Protein AF-T0YKA7-F1 (afdb_monomer)

Organism: NCBI:txid410659

Radius of gyration: 18.44 Å; Cα contacts (8 Å, |Δi|>4): 134; chains: 1; bounding box: 42×36×51 Å

Secondary structure (DSSP, 8-state):
-EEETTEEEEEEEEEESTTGGG---TT--EEEEEEEEEEETTT--EEEEEEEEEESS-TTTS-HHHHHHHHHHHHHHHHHHHHHHHHHS-GGG------------------------

InterPro domains:
  IPR002559 Transposase IS4-like domain [PF01609] (12-105)
  IPR047647 ISAs1 transposase [NF033564] (2-106)
  IPR051698 Transposase 11-like [PTHR30298] (2-106)

Mean predicted aligned error: 14.05 Å

pLDDT: mean 70.16, std 23.16, range [24.5, 95.12]

Sequence (117 aa):
MEKAHGRIETRVVQTSTALNDYLDFPYVRQVFRIERSTTLVRSGQQRHEVAYGVTSCPGERADPHRMGELARGHWGIENKLHWVRDVVYDEDRSQIRTGRGRRRWRACATSASAACA

Structure (mmCIF, N/CA/C/O backbone):
data_AF-T0YKA7-F1
#
_entry.id   AF-T0YKA7-F1
#
loop_
_atom_site.group_PDB
_atom_site.id
_atom_site.type_symbol
_atom_site.label_atom_id
_atom_site.label_alt_id
_atom_site.label_comp_id
_atom_site.label_asym_id
_atom_site.label_entity_id
_atom_site.label_seq_id
_atom_site.pdbx_PDB_ins_code
_atom_site.Cartn_x
_atom_site.Cartn_y
_atom_site.Cartn_z
_atom_site.occupancy
_atom_site.B_iso_or_equiv
_atom_site.auth_seq_id
_atom_site.auth_comp_id
_atom_site.auth_asym_id
_atom_site.auth_atom_id
_atom_site.pdbx_PDB_model_num
ATOM 1 N N . MET A 1 1 ? 0.686 3.262 15.216 1.00 57.00 1 MET A N 1
ATOM 2 C CA . MET A 1 1 ? -0.638 3.466 15.838 1.00 57.00 1 MET A CA 1
ATOM 3 C C . MET A 1 1 ? -0.832 4.959 15.996 1.00 57.00 1 MET A C 1
ATOM 5 O O . MET A 1 1 ? -0.062 5.577 16.718 1.00 57.00 1 MET A O 1
ATOM 9 N N . GLU A 1 2 ? -1.778 5.544 15.271 1.00 62.34 2 GLU A N 1
ATOM 10 C CA . GLU A 1 2 ? -2.043 6.986 15.315 1.00 62.34 2 GLU A CA 1
ATOM 11 C C . GLU A 1 2 ? -3.320 7.227 16.126 1.00 62.34 2 GLU A C 1
ATOM 13 O O . GLU A 1 2 ? -4.344 6.585 15.879 1.00 62.34 2 GLU A O 1
ATOM 18 N N . LYS A 1 3 ? -3.248 8.099 17.136 1.00 66.19 3 LYS A N 1
ATOM 19 C CA . LYS A 1 3 ? -4.390 8.484 17.974 1.00 66.19 3 LYS A CA 1
ATOM 20 C C . LYS A 1 3 ? -4.704 9.951 17.701 1.00 66.19 3 LYS A C 1
ATOM 22 O O . LYS A 1 3 ? -3.912 10.813 18.064 1.00 66.19 3 LYS A O 1
ATOM 27 N N . ALA A 1 4 ? -5.849 10.232 17.085 1.00 60.56 4 ALA A N 1
ATOM 28 C CA . ALA A 1 4 ? -6.296 11.599 16.824 1.00 60.56 4 ALA A CA 1
ATOM 29 C C . ALA A 1 4 ? -7.827 11.690 16.889 1.00 60.56 4 ALA A C 1
ATOM 31 O O . ALA A 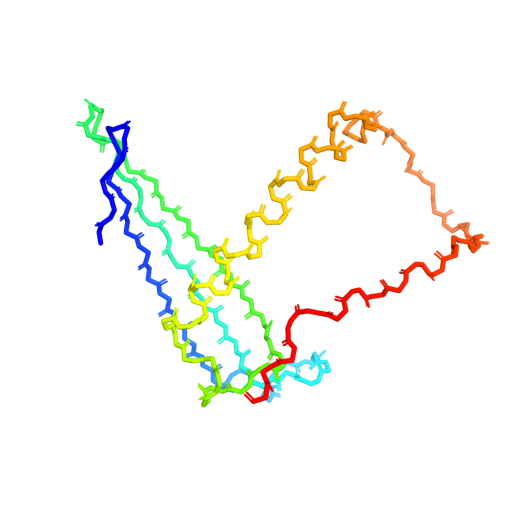1 4 ? -8.523 10.792 16.421 1.00 60.56 4 ALA A O 1
ATOM 32 N N . HIS A 1 5 ? -8.356 12.766 17.482 1.00 69.50 5 HIS A N 1
ATOM 33 C CA . HIS A 1 5 ? -9.790 13.114 17.491 1.00 69.50 5 HIS A CA 1
ATOM 34 C C . HIS A 1 5 ? -10.757 11.990 17.937 1.00 69.50 5 HIS A C 1
ATOM 36 O O . HIS A 1 5 ? -11.872 11.880 17.436 1.00 69.50 5 HIS A O 1
ATOM 42 N N . GLY A 1 6 ? -10.347 11.141 18.889 1.00 78.88 6 GLY A N 1
ATOM 43 C CA . GLY A 1 6 ? -11.181 10.032 19.384 1.00 78.88 6 GLY A CA 1
ATOM 44 C C . GLY A 1 6 ? -11.199 8.800 18.474 1.00 78.88 6 GLY A C 1
ATOM 45 O O . GLY A 1 6 ? -12.100 7.966 18.582 1.00 78.88 6 GLY A O 1
ATOM 46 N N . ARG A 1 7 ? -10.203 8.676 17.593 1.00 82.25 7 ARG A N 1
ATOM 47 C CA . ARG A 1 7 ? -10.043 7.585 16.636 1.00 82.25 7 ARG A CA 1
ATOM 48 C C . ARG A 1 7 ? -8.656 6.956 16.766 1.00 82.25 7 ARG A C 1
ATOM 50 O O . ARG A 1 7 ? -7.660 7.665 16.905 1.00 82.25 7 ARG A O 1
ATOM 57 N N . ILE A 1 8 ? -8.606 5.629 16.733 1.00 87.06 8 ILE A N 1
ATOM 58 C CA . ILE A 1 8 ? -7.376 4.835 16.680 1.00 87.06 8 ILE A CA 1
ATOM 59 C C . ILE A 1 8 ? -7.244 4.305 15.261 1.00 87.06 8 ILE A C 1
ATOM 61 O O . ILE A 1 8 ? -8.118 3.574 14.800 1.00 87.06 8 ILE A O 1
ATOM 65 N N . GLU A 1 9 ? -6.159 4.662 14.582 1.00 86.56 9 GLU A N 1
ATOM 66 C CA . GLU A 1 9 ? -5.873 4.166 13.240 1.00 86.56 9 GLU A CA 1
ATOM 67 C C . GLU A 1 9 ? -4.616 3.303 13.205 1.00 86.56 9 GLU A C 1
ATOM 69 O O . GLU A 1 9 ? -3.544 3.670 13.709 1.00 86.56 9 GLU A O 1
ATOM 74 N N . THR A 1 10 ? -4.755 2.170 12.528 1.00 89.94 10 THR A N 1
ATOM 75 C CA . THR A 1 10 ? -3.672 1.259 12.186 1.00 89.94 10 THR A CA 1
ATOM 76 C C . THR A 1 10 ? -3.637 1.110 10.675 1.00 89.94 10 THR A C 1
ATOM 78 O O . THR A 1 10 ? -4.668 0.909 10.034 1.00 89.94 10 THR A O 1
ATOM 81 N N . ARG A 1 11 ? -2.438 1.238 10.105 1.00 90.81 11 ARG A N 1
ATOM 82 C CA . ARG A 1 11 ? -2.187 1.042 8.680 1.00 90.81 11 ARG A CA 1
ATOM 83 C C . ARG A 1 11 ? -1.117 -0.020 8.515 1.00 90.81 11 ARG A C 1
ATOM 85 O O . ARG A 1 11 ? -0.078 0.072 9.165 1.00 90.81 11 ARG A O 1
ATOM 92 N N . VAL A 1 12 ? -1.377 -0.984 7.647 1.00 94.44 12 VAL A N 1
ATOM 93 C CA . VAL A 1 12 ? -0.418 -2.014 7.252 1.00 94.44 12 VAL A CA 1
ATOM 94 C C . VAL A 1 12 ? -0.180 -1.863 5.763 1.00 94.44 12 VAL A C 1
ATOM 96 O O . VAL A 1 12 ? -1.129 -1.788 4.986 1.00 94.44 12 VAL A O 1
ATOM 99 N N . VAL A 1 13 ? 1.089 -1.781 5.376 1.00 94.31 13 VAL A N 1
ATOM 100 C CA . VAL A 1 13 ? 1.493 -1.693 3.975 1.00 94.31 13 VAL A CA 1
ATOM 101 C C . VAL A 1 13 ? 2.303 -2.927 3.639 1.00 94.31 13 VAL A C 1
ATOM 103 O O . VAL A 1 13 ? 3.182 -3.325 4.400 1.00 94.31 13 VAL A O 1
ATOM 106 N N . GLN A 1 14 ? 1.985 -3.534 2.506 1.00 95.12 14 GLN A N 1
ATOM 107 C CA . GLN A 1 14 ? 2.695 -4.681 1.962 1.00 95.12 14 GLN A CA 1
ATOM 108 C C . GLN A 1 14 ? 3.054 -4.374 0.517 1.00 95.12 14 GLN A C 1
ATOM 110 O O . GLN A 1 14 ? 2.253 -3.771 -0.197 1.00 95.12 14 GLN A O 1
ATOM 115 N N . THR A 1 15 ? 4.230 -4.808 0.084 1.00 93.62 15 THR A N 1
ATOM 116 C CA . THR A 1 15 ? 4.653 -4.728 -1.313 1.00 93.62 15 THR A CA 1
ATOM 117 C C . THR A 1 15 ? 5.036 -6.112 -1.818 1.00 93.62 15 THR A C 1
ATOM 119 O O . THR A 1 15 ? 5.367 -7.001 -1.033 1.00 93.62 15 THR A O 1
ATOM 122 N N . SER A 1 16 ? 4.926 -6.327 -3.125 1.00 93.19 16 SER A N 1
ATOM 123 C CA . SER A 1 16 ? 5.300 -7.589 -3.759 1.00 93.19 16 SER A CA 1
ATOM 124 C C . SER A 1 16 ? 5.643 -7.379 -5.226 1.00 93.19 16 SER A C 1
ATOM 126 O O . SER A 1 16 ? 5.064 -6.527 -5.894 1.00 93.19 16 SER A O 1
ATOM 128 N N . THR A 1 17 ? 6.560 -8.186 -5.744 1.00 94.12 17 THR A N 1
ATOM 129 C CA . THR A 1 17 ? 6.885 -8.265 -7.174 1.00 94.12 17 THR A CA 1
ATOM 130 C C . THR A 1 17 ? 6.273 -9.495 -7.844 1.00 94.12 17 THR A C 1
ATOM 132 O O . THR A 1 17 ? 6.310 -9.607 -9.064 1.00 94.12 17 THR A O 1
ATOM 135 N N . ALA A 1 18 ? 5.659 -10.401 -7.072 1.00 93.19 18 ALA A N 1
ATOM 136 C CA . ALA A 1 18 ? 5.178 -11.698 -7.556 1.00 93.19 18 ALA A CA 1
ATOM 137 C C . ALA A 1 18 ? 4.074 -11.602 -8.623 1.00 93.19 18 ALA A C 1
ATOM 139 O O . ALA A 1 18 ? 3.836 -12.561 -9.349 1.00 93.19 18 ALA A O 1
ATOM 140 N N . LEU A 1 19 ? 3.387 -10.458 -8.707 1.00 88.81 19 LEU A N 1
ATOM 141 C CA . LEU A 1 19 ? 2.332 -10.218 -9.692 1.00 88.81 19 LEU A CA 1
ATOM 142 C C . LEU A 1 19 ? 2.820 -9.489 -10.947 1.00 88.81 19 LEU A C 1
ATOM 144 O O . LEU A 1 19 ? 2.027 -9.314 -11.864 1.00 88.81 19 LEU A O 1
ATOM 148 N N . ASN A 1 20 ? 4.087 -9.071 -11.019 1.00 88.38 20 ASN A N 1
ATOM 149 C CA . ASN A 1 20 ? 4.576 -8.263 -12.139 1.00 88.38 20 ASN A CA 1
ATOM 150 C C . ASN A 1 20 ? 4.400 -8.981 -13.485 1.00 88.38 20 ASN A C 1
ATOM 152 O O . ASN A 1 20 ? 3.899 -8.375 -14.425 1.00 88.38 20 ASN A O 1
ATOM 156 N N . ASP A 1 21 ? 4.721 -10.275 -13.546 1.00 90.12 21 ASP A N 1
ATOM 157 C CA . ASP A 1 21 ? 4.635 -11.074 -14.779 1.00 90.12 21 ASP A CA 1
ATOM 158 C C . ASP A 1 21 ? 3.187 -11.367 -15.214 1.00 90.12 21 ASP A C 1
ATOM 160 O O . ASP A 1 21 ? 2.940 -11.765 -16.350 1.00 90.12 21 ASP A O 1
ATOM 164 N N . TYR A 1 22 ? 2.220 -11.162 -14.316 1.00 89.56 22 TYR A N 1
ATOM 165 C CA . TYR A 1 22 ? 0.793 -11.372 -14.572 1.00 89.56 22 TYR A CA 1
ATOM 166 C C . TYR A 1 22 ? 0.061 -10.082 -14.956 1.00 89.56 22 TYR A C 1
ATOM 168 O O . TYR A 1 22 ? -1.113 -10.127 -15.324 1.00 89.56 22 TYR A O 1
ATOM 176 N N . LEU A 1 23 ? 0.716 -8.926 -14.832 1.00 85.50 23 LEU A N 1
ATOM 177 C CA . LEU A 1 23 ? 0.107 -7.621 -15.053 1.00 85.50 23 LEU A CA 1
ATOM 178 C C . LEU A 1 23 ? 0.523 -7.059 -16.409 1.00 85.50 23 LEU A C 1
ATOM 180 O O . LEU A 1 23 ? 1.677 -6.696 -16.614 1.00 85.50 23 LEU A O 1
ATOM 184 N N . ASP A 1 24 ? -0.451 -6.868 -17.298 1.00 86.94 24 ASP A N 1
ATOM 185 C CA . ASP A 1 24 ? -0.269 -6.120 -18.548 1.00 86.94 24 ASP A CA 1
ATOM 186 C C . ASP A 1 24 ? -0.331 -4.602 -18.287 1.00 86.94 24 ASP A C 1
ATOM 188 O O . ASP A 1 24 ? -1.177 -3.871 -18.806 1.00 86.94 24 ASP A O 1
ATOM 192 N N . PHE A 1 25 ? 0.517 -4.129 -17.368 1.00 76.12 25 PHE A N 1
ATOM 193 C CA . PHE A 1 25 ? 0.647 -2.716 -17.027 1.00 76.12 25 PHE A CA 1
ATOM 194 C C . PHE A 1 25 ? 2.074 -2.248 -17.328 1.00 76.12 25 PHE A C 1
ATOM 196 O O . PHE A 1 25 ? 3.034 -2.787 -16.765 1.00 76.12 25 PHE A O 1
ATOM 203 N N . PRO A 1 26 ? 2.254 -1.235 -18.195 1.00 83.94 26 PRO A N 1
ATOM 204 C CA . PRO A 1 26 ? 3.579 -0.845 -18.644 1.00 83.94 26 PRO A CA 1
ATOM 205 C C . PRO A 1 26 ? 4.437 -0.368 -17.470 1.00 83.94 26 PRO A C 1
ATOM 207 O O . PRO A 1 26 ? 4.005 0.427 -16.634 1.00 83.94 26 PRO A O 1
ATOM 210 N N . TYR A 1 27 ? 5.685 -0.837 -17.446 1.00 85.31 27 TYR A N 1
ATOM 211 C CA . TYR A 1 27 ? 6.699 -0.478 -16.450 1.00 85.31 27 TYR A CA 1
ATOM 212 C C . TYR A 1 27 ? 6.379 -0.884 -15.006 1.00 85.31 27 TYR A C 1
ATOM 214 O O . TYR A 1 27 ? 6.982 -0.323 -14.089 1.00 85.31 27 TYR A O 1
ATOM 222 N N . VAL A 1 28 ? 5.469 -1.838 -14.775 1.00 88.88 28 VAL A N 1
ATOM 223 C CA . VAL A 1 28 ? 5.219 -2.348 -13.422 1.00 88.88 28 VAL A CA 1
ATOM 224 C C . VAL A 1 28 ? 6.508 -2.910 -12.818 1.00 88.88 28 VAL A C 1
ATOM 226 O O . VAL A 1 28 ? 7.221 -3.701 -13.434 1.00 88.88 28 VAL A O 1
ATOM 229 N N . ARG A 1 29 ? 6.841 -2.452 -11.609 1.00 89.38 29 ARG A N 1
ATOM 230 C CA . ARG A 1 29 ? 8.005 -2.931 -10.854 1.00 89.38 29 ARG A CA 1
ATOM 231 C C . ARG A 1 29 ? 7.641 -3.534 -9.511 1.00 89.38 29 ARG A C 1
ATOM 233 O O . ARG A 1 29 ? 8.373 -4.399 -9.043 1.00 89.38 29 ARG A O 1
ATOM 240 N N . GLN A 1 30 ? 6.535 -3.120 -8.906 1.00 90.50 30 GLN A N 1
ATOM 241 C CA . GLN A 1 30 ? 5.941 -3.808 -7.763 1.00 90.50 30 GLN A CA 1
ATOM 242 C C . GLN A 1 30 ? 4.463 -3.434 -7.633 1.00 90.50 30 GLN A C 1
ATOM 244 O O . GLN A 1 30 ? 4.015 -2.371 -8.078 1.00 90.50 30 GLN A O 1
ATOM 249 N N . VAL A 1 31 ? 3.724 -4.302 -6.960 1.00 91.38 31 VAL A N 1
ATOM 250 C CA . VAL A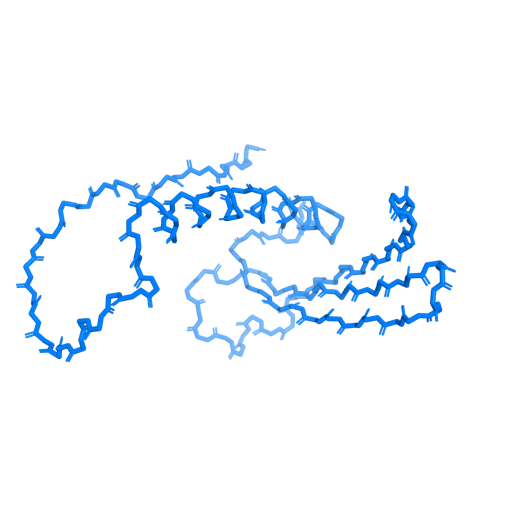 1 31 ? 2.378 -4.046 -6.459 1.00 91.38 31 VAL A CA 1
ATOM 251 C C . VAL A 1 31 ? 2.432 -3.754 -4.970 1.00 91.38 31 VAL A C 1
ATOM 253 O O . VAL A 1 31 ? 3.362 -4.169 -4.273 1.00 91.38 31 VAL A O 1
ATOM 256 N N . PHE A 1 32 ? 1.416 -3.074 -4.458 1.00 91.44 32 PHE A N 1
ATOM 257 C CA . PHE A 1 32 ? 1.285 -2.836 -3.032 1.00 91.44 32 PHE A CA 1
ATOM 258 C C . PHE A 1 32 ? -0.163 -2.929 -2.559 1.00 91.44 32 PHE A C 1
ATOM 260 O O . PHE A 1 32 ? -1.112 -2.709 -3.310 1.00 91.44 32 PHE A O 1
ATOM 267 N N . ARG A 1 33 ? -0.315 -3.258 -1.279 1.00 93.06 33 ARG A N 1
ATOM 268 C CA . ARG A 1 33 ? -1.581 -3.323 -0.553 1.00 93.06 33 ARG A CA 1
ATOM 269 C C . ARG A 1 33 ? -1.477 -2.431 0.673 1.00 93.06 33 ARG A C 1
ATOM 271 O O . ARG A 1 33 ? -0.509 -2.531 1.423 1.00 93.06 33 ARG A O 1
ATOM 278 N N . ILE A 1 34 ? -2.480 -1.588 0.883 1.00 92.44 34 ILE A N 1
ATOM 279 C CA . ILE A 1 34 ? -2.626 -0.760 2.077 1.00 92.44 34 ILE A CA 1
ATOM 280 C C . ILE A 1 34 ? -3.916 -1.163 2.763 1.00 92.44 34 ILE A C 1
ATOM 282 O O . ILE A 1 34 ? -5.005 -0.969 2.233 1.00 92.44 34 ILE A O 1
ATOM 286 N N . GLU A 1 35 ? -3.785 -1.699 3.960 1.00 93.12 35 GLU A N 1
ATOM 287 C CA . GLU A 1 35 ? -4.900 -2.014 4.831 1.00 93.12 35 GLU A CA 1
ATOM 288 C C . GLU A 1 35 ? -5.012 -0.935 5.906 1.00 93.12 35 GLU A C 1
ATOM 290 O O . GLU A 1 35 ? -4.022 -0.581 6.552 1.00 93.12 35 GLU A O 1
ATOM 295 N N . ARG A 1 36 ? -6.214 -0.392 6.092 1.00 92.75 36 ARG A N 1
ATOM 296 C CA . ARG A 1 36 ? -6.535 0.607 7.107 1.00 92.75 36 ARG A CA 1
ATOM 297 C C . ARG A 1 36 ? -7.621 0.063 8.020 1.00 92.75 36 ARG A C 1
ATOM 299 O O . ARG A 1 36 ? -8.740 -0.181 7.581 1.00 92.75 36 ARG A O 1
ATOM 306 N N . SER A 1 37 ? -7.291 -0.027 9.300 1.00 91.94 37 SER A N 1
ATOM 307 C CA . SER A 1 37 ? -8.224 -0.369 10.367 1.00 91.94 37 SER A CA 1
ATOM 308 C C . SER A 1 37 ? -8.372 0.825 11.300 1.00 91.94 37 SER A C 1
ATOM 310 O O . SER A 1 37 ? -7.394 1.338 11.848 1.00 91.94 37 SER A O 1
ATOM 312 N N . THR A 1 38 ? -9.606 1.278 11.466 1.00 91.31 38 THR A N 1
ATOM 313 C CA . THR A 1 38 ? -9.959 2.501 12.177 1.00 91.31 38 THR A CA 1
ATOM 314 C C . THR A 1 38 ? -10.988 2.169 13.250 1.00 91.31 38 THR A C 1
ATOM 316 O O . THR A 1 38 ? -12.071 1.693 12.935 1.00 91.31 38 THR A O 1
ATOM 319 N N . THR A 1 39 ? -10.675 2.433 14.517 1.00 90.06 39 THR A N 1
ATOM 320 C CA . THR A 1 39 ? -11.587 2.223 15.653 1.00 90.06 39 THR A CA 1
ATOM 321 C C . THR A 1 39 ? -11.989 3.563 16.259 1.00 90.06 39 THR A C 1
ATOM 323 O O . THR A 1 39 ? -11.124 4.353 16.642 1.00 90.06 39 THR A O 1
ATOM 326 N N . LEU A 1 40 ? -13.290 3.834 16.371 1.00 86.50 40 LEU A N 1
ATOM 327 C CA . LEU A 1 40 ? -13.802 4.973 17.133 1.00 86.50 40 LEU A CA 1
ATOM 328 C C . LEU A 1 40 ? -13.808 4.635 18.625 1.00 86.50 40 LEU A C 1
ATOM 330 O O . LEU A 1 40 ? -14.485 3.708 19.055 1.00 86.50 40 LEU A O 1
ATOM 334 N N . VAL A 1 41 ? -13.097 5.422 19.431 1.00 84.38 41 VAL A N 1
ATOM 335 C CA . VAL A 1 41 ? -12.931 5.167 20.874 1.00 84.38 41 VAL A CA 1
ATOM 336 C C . VAL A 1 41 ? -14.252 5.319 21.633 1.00 84.38 41 VAL A C 1
ATOM 338 O O . VAL A 1 41 ? -14.481 4.615 22.607 1.00 84.38 41 VAL A O 1
ATOM 341 N N . ARG A 1 42 ? -15.139 6.218 21.182 1.00 81.88 42 ARG A N 1
ATOM 342 C CA . ARG A 1 42 ? -16.417 6.495 21.862 1.00 81.88 42 ARG A CA 1
ATOM 343 C C . ARG A 1 42 ? -17.490 5.437 21.618 1.00 81.88 42 ARG A C 1
ATOM 345 O O . ARG A 1 42 ? -18.250 5.141 22.527 1.00 81.88 42 ARG A O 1
ATOM 352 N N . SER A 1 43 ? -17.585 4.917 20.397 1.00 85.38 43 SER A N 1
ATOM 353 C CA . SER A 1 43 ? -18.635 3.967 20.005 1.00 85.38 43 SER A CA 1
ATOM 354 C C . SER A 1 43 ? -18.136 2.529 19.887 1.00 85.38 43 SER A C 1
ATOM 356 O O . SER A 1 43 ? -18.942 1.627 19.688 1.00 85.38 43 SER A O 1
ATOM 358 N N . GLY A 1 44 ? -16.819 2.306 19.933 1.00 84.88 44 GLY A N 1
ATOM 359 C CA . GLY A 1 44 ? -16.199 1.010 19.653 1.00 84.88 44 GLY A CA 1
ATOM 360 C C . GLY A 1 44 ? -16.305 0.573 18.189 1.00 84.88 44 GLY A C 1
ATOM 361 O O . GLY A 1 44 ? -15.813 -0.497 17.842 1.00 84.88 44 GLY A O 1
ATOM 362 N N . GLN A 1 45 ? -16.923 1.378 17.317 1.00 88.69 45 GLN A N 1
ATOM 363 C CA . GLN A 1 45 ? -17.123 1.018 15.917 1.00 88.69 45 GLN A CA 1
ATOM 364 C C . GLN A 1 45 ? -15.784 0.868 15.202 1.00 88.69 45 GLN A C 1
ATOM 366 O O . GLN A 1 45 ? -14.927 1.756 15.266 1.00 88.69 45 GLN A O 1
ATOM 371 N N . GLN A 1 46 ? -15.638 -0.247 14.493 1.00 89.69 46 GLN A N 1
ATOM 372 C CA . GLN A 1 46 ? -14.478 -0.544 13.670 1.00 89.69 46 GLN A CA 1
ATOM 373 C C . GLN A 1 46 ? -14.833 -0.393 12.196 1.00 89.69 46 GLN A C 1
ATOM 375 O O . GLN A 1 46 ? -15.879 -0.846 11.738 1.00 89.69 46 GLN A O 1
ATOM 380 N N . ARG A 1 47 ? -13.935 0.238 11.450 1.00 90.00 47 ARG A N 1
ATOM 381 C CA . ARG A 1 47 ? -13.976 0.326 9.997 1.00 90.00 47 ARG A CA 1
ATOM 382 C C . ARG A 1 47 ? -12.697 -0.275 9.446 1.00 90.00 47 ARG A C 1
ATOM 384 O O . ARG A 1 47 ? -11.613 0.022 9.946 1.00 90.00 47 ARG A O 1
ATOM 391 N N . HIS A 1 48 ? -12.842 -1.092 8.417 1.00 91.62 48 HIS A N 1
ATOM 392 C CA . HIS A 1 48 ? -11.740 -1.745 7.736 1.00 91.62 48 HIS A CA 1
ATOM 393 C C . HIS A 1 48 ? -11.813 -1.441 6.245 1.00 91.62 48 HIS A C 1
ATOM 395 O O . HIS A 1 48 ? -12.881 -1.531 5.640 1.00 91.62 48 HIS A O 1
ATOM 401 N N . GLU A 1 49 ? -10.686 -1.052 5.664 1.00 90.12 49 GLU A N 1
ATOM 402 C CA . GLU A 1 49 ? -10.571 -0.694 4.256 1.00 90.12 49 GLU A CA 1
ATOM 403 C C . GLU A 1 49 ? -9.267 -1.240 3.686 1.00 90.12 49 GLU A C 1
ATOM 405 O O . GLU A 1 49 ? -8.221 -1.171 4.333 1.00 90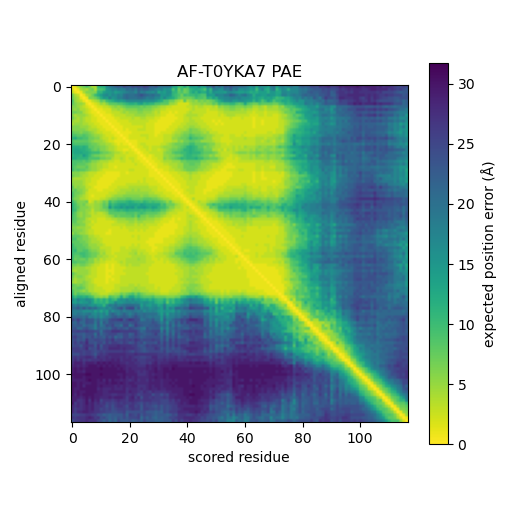.12 49 GLU A O 1
ATOM 410 N N . VAL A 1 50 ? -9.319 -1.742 2.455 1.00 89.12 50 VAL A N 1
ATOM 411 C CA . VAL A 1 50 ? -8.147 -2.241 1.735 1.00 89.12 50 VAL A CA 1
ATOM 412 C C . VAL A 1 50 ? -8.055 -1.519 0.401 1.00 89.12 50 VAL A C 1
ATOM 414 O O . VAL A 1 50 ? -9.021 -1.478 -0.355 1.00 89.12 50 VAL A O 1
ATOM 417 N N . ALA A 1 51 ? -6.883 -0.966 0.115 1.00 87.75 51 ALA A N 1
ATOM 418 C CA . ALA A 1 51 ? -6.536 -0.391 -1.173 1.00 87.75 51 ALA A CA 1
ATOM 419 C C . ALA A 1 51 ? -5.384 -1.183 -1.797 1.00 87.75 51 ALA A C 1
ATOM 421 O O . ALA A 1 51 ? -4.470 -1.623 -1.096 1.00 87.75 51 ALA A O 1
ATOM 422 N N . TYR A 1 52 ? -5.416 -1.328 -3.116 1.00 86.88 52 TYR A N 1
ATOM 423 C CA . TYR A 1 52 ? -4.35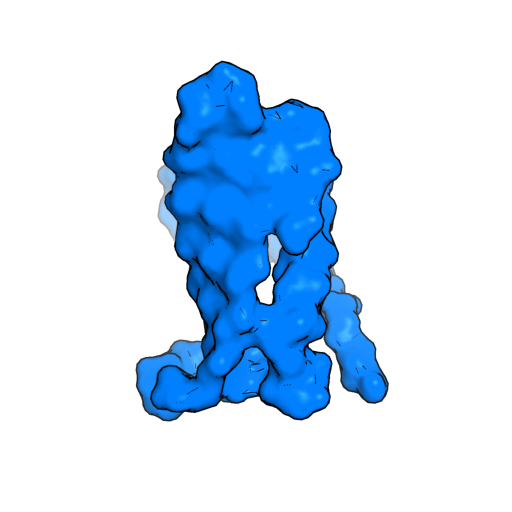7 -1.949 -3.903 1.00 86.88 52 TYR A CA 1
ATOM 424 C C . TYR A 1 52 ? -3.801 -0.934 -4.892 1.00 86.88 52 TYR A C 1
ATOM 426 O O . TYR A 1 52 ? -4.525 -0.050 -5.349 1.00 86.88 52 TYR A O 1
ATOM 434 N N . GLY A 1 53 ? -2.529 -1.071 -5.238 1.00 88.06 53 GLY A N 1
ATOM 435 C CA . GLY A 1 53 ? -1.903 -0.229 -6.241 1.00 88.06 53 GLY A CA 1
ATOM 436 C C . GLY A 1 53 ? -0.753 -0.920 -6.951 1.00 88.06 53 GLY A C 1
ATOM 437 O O . GLY A 1 53 ? -0.215 -1.929 -6.495 1.00 88.06 53 GLY A O 1
ATOM 438 N N . VAL A 1 54 ? -0.387 -0.341 -8.087 1.00 86.50 54 VAL A N 1
ATOM 439 C CA . VAL A 1 54 ? 0.764 -0.726 -8.902 1.00 86.50 54 VAL A CA 1
ATOM 440 C C . VAL A 1 54 ? 1.709 0.462 -8.988 1.00 86.50 54 VAL A C 1
ATOM 442 O O . VAL A 1 54 ? 1.277 1.615 -8.964 1.00 86.50 54 VAL A O 1
ATOM 445 N N . THR A 1 55 ? 3.007 0.202 -9.070 1.00 85.25 55 THR A N 1
ATOM 446 C CA . THR A 1 55 ? 4.003 1.261 -9.227 1.00 85.25 55 THR A CA 1
ATOM 447 C C . THR A 1 55 ? 5.149 0.812 -10.119 1.00 85.25 55 THR A C 1
ATOM 449 O O . THR A 1 55 ? 5.504 -0.367 -10.180 1.00 85.25 55 THR A O 1
ATOM 452 N N . SER A 1 56 ? 5.750 1.783 -10.797 1.00 87.56 56 SER A N 1
ATOM 453 C CA . SER A 1 56 ? 7.001 1.628 -11.535 1.00 87.56 56 SER A CA 1
ATOM 454 C C . SER A 1 56 ? 8.240 1.856 -10.665 1.00 87.56 56 SER A C 1
ATOM 456 O O . SER A 1 56 ? 9.365 1.684 -11.134 1.00 87.56 56 SER A O 1
ATOM 458 N N . CYS A 1 57 ? 8.065 2.221 -9.391 1.00 86.19 57 CYS A N 1
ATOM 459 C CA . CYS A 1 57 ? 9.165 2.337 -8.442 1.00 86.19 57 CYS A CA 1
ATOM 460 C C . CYS A 1 57 ? 9.593 0.939 -7.972 1.00 86.19 57 CYS A C 1
ATOM 462 O O . CYS A 1 57 ? 8.733 0.180 -7.529 1.00 86.19 57 CYS A O 1
ATOM 464 N N . PRO A 1 58 ? 10.879 0.568 -8.039 1.00 86.50 58 PRO A N 1
ATOM 465 C CA . PRO A 1 58 ? 11.329 -0.738 -7.577 1.00 86.50 58 PRO A CA 1
ATOM 466 C C . PRO A 1 58 ? 11.402 -0.807 -6.040 1.00 86.50 58 PRO A C 1
ATOM 468 O O . PRO A 1 58 ? 11.446 0.226 -5.364 1.00 86.50 58 PRO A O 1
ATOM 471 N N . GLY A 1 59 ? 11.400 -2.024 -5.490 1.00 84.75 59 GLY A N 1
ATOM 472 C CA . GLY A 1 59 ? 11.324 -2.269 -4.043 1.00 84.75 59 GLY A CA 1
ATOM 473 C C . GLY A 1 59 ? 12.477 -1.65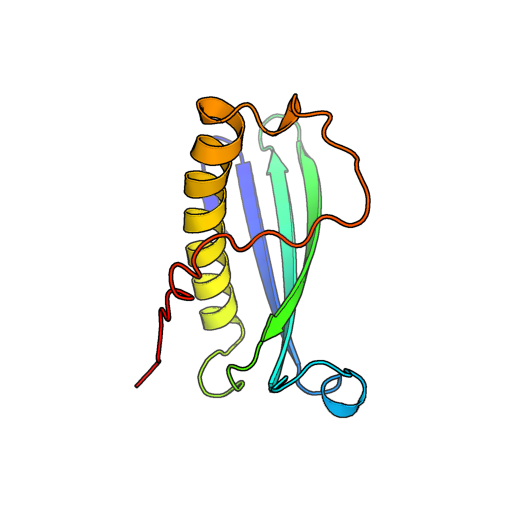4 -3.248 1.00 84.75 59 GLY A C 1
ATOM 474 O O . GLY A 1 59 ? 12.265 -1.190 -2.134 1.00 84.75 59 GLY A O 1
ATOM 475 N N . GLU A 1 60 ? 13.668 -1.546 -3.840 1.00 89.62 60 GLU A N 1
ATOM 476 C CA . GLU A 1 60 ? 14.850 -0.949 -3.202 1.00 89.62 60 GLU A CA 1
ATOM 477 C C . GLU A 1 60 ? 14.688 0.559 -2.964 1.00 89.62 60 GLU A C 1
ATOM 479 O O . GLU A 1 60 ? 15.315 1.125 -2.074 1.00 89.62 60 GLU A O 1
ATOM 484 N N . ARG A 1 61 ? 13.847 1.226 -3.766 1.00 84.12 61 ARG A N 1
ATOM 485 C CA . ARG A 1 61 ? 13.576 2.671 -3.674 1.00 84.12 61 ARG A CA 1
ATOM 486 C C . ARG A 1 61 ? 12.275 2.994 -2.950 1.00 84.12 61 ARG A C 1
ATOM 488 O O . ARG A 1 61 ? 12.075 4.132 -2.524 1.00 84.12 61 ARG A O 1
ATOM 495 N N . ALA A 1 62 ? 11.369 2.028 -2.873 1.00 87.06 62 ALA A N 1
ATOM 496 C CA . ALA A 1 62 ? 10.092 2.165 -2.200 1.00 87.06 62 ALA A CA 1
ATOM 497 C C . ALA A 1 62 ? 9.722 0.848 -1.520 1.00 87.06 62 ALA A C 1
ATOM 499 O O . ALA A 1 62 ? 8.896 0.085 -2.022 1.00 87.06 62 ALA A O 1
ATOM 500 N N . ASP A 1 63 ? 10.345 0.615 -0.368 1.00 91.81 63 ASP A N 1
ATOM 501 C CA . ASP A 1 63 ? 9.946 -0.426 0.573 1.00 91.81 63 ASP A CA 1
ATOM 502 C C . ASP A 1 63 ? 8.521 -0.158 1.124 1.00 91.81 63 ASP A C 1
ATOM 504 O O . ASP A 1 63 ? 7.950 0.917 0.890 1.00 91.81 63 ASP A O 1
ATOM 508 N N . PRO A 1 64 ? 7.901 -1.094 1.866 1.00 91.81 64 PRO A N 1
ATOM 509 C CA . PRO A 1 64 ? 6.548 -0.900 2.388 1.00 91.81 64 PRO A CA 1
ATOM 510 C C . PRO A 1 64 ? 6.363 0.354 3.252 1.00 91.81 64 PRO A C 1
ATOM 512 O O . PRO A 1 64 ? 5.305 0.987 3.200 1.00 91.81 64 PRO A O 1
ATOM 515 N N . HIS A 1 65 ? 7.371 0.743 4.035 1.00 91.38 65 HIS A N 1
ATOM 516 C CA . HIS A 1 65 ? 7.291 1.939 4.866 1.00 91.38 65 HIS A CA 1
ATOM 517 C C . HIS A 1 65 ? 7.255 3.190 3.986 1.00 91.38 65 HIS A C 1
ATOM 519 O O . HIS A 1 65 ? 6.329 4.003 4.088 1.00 91.38 65 HIS A O 1
ATOM 525 N N . ARG A 1 66 ? 8.209 3.296 3.055 1.00 90.06 66 ARG A N 1
ATOM 526 C CA . ARG A 1 66 ? 8.294 4.395 2.095 1.00 90.06 66 ARG A CA 1
ATOM 527 C C . ARG A 1 66 ? 7.063 4.460 1.197 1.00 90.06 66 ARG A C 1
ATOM 529 O O . ARG A 1 66 ? 6.560 5.549 0.926 1.00 90.06 66 ARG A O 1
ATOM 536 N N . MET A 1 67 ? 6.520 3.315 0.790 1.00 91.06 67 MET A N 1
ATOM 537 C CA . MET A 1 67 ? 5.269 3.238 0.037 1.00 91.06 67 MET A CA 1
ATOM 538 C C . MET A 1 67 ? 4.097 3.823 0.831 1.00 91.06 67 MET A C 1
ATOM 540 O O . MET A 1 67 ? 3.292 4.578 0.290 1.00 91.06 67 MET A O 1
ATOM 544 N N . GLY A 1 68 ? 4.024 3.548 2.136 1.00 90.00 68 GLY A N 1
ATOM 545 C CA . GLY A 1 68 ? 3.021 4.138 3.022 1.00 90.00 68 GLY A CA 1
ATOM 546 C C . GLY A 1 68 ? 3.146 5.656 3.182 1.00 90.00 68 GLY A C 1
ATOM 547 O O . GLY A 1 68 ? 2.136 6.347 3.335 1.00 90.00 68 GLY A O 1
ATOM 548 N N . GLU A 1 69 ? 4.362 6.201 3.156 1.00 89.62 69 GLU A N 1
ATOM 549 C CA . GLU A 1 69 ? 4.597 7.652 3.142 1.00 89.62 69 GLU A CA 1
ATOM 550 C C . GLU A 1 69 ? 4.178 8.283 1.814 1.00 89.62 69 GLU A C 1
ATOM 552 O O . GLU A 1 69 ? 3.434 9.264 1.812 1.00 89.62 69 GLU A O 1
ATOM 557 N N . LEU A 1 70 ? 4.613 7.697 0.694 1.00 86.62 70 LEU A N 1
ATOM 558 C CA . LEU A 1 70 ? 4.277 8.157 -0.654 1.00 86.62 70 LEU A CA 1
ATOM 559 C C . LEU A 1 70 ? 2.768 8.138 -0.879 1.00 86.62 70 LEU A C 1
ATOM 561 O O . LEU A 1 70 ? 2.206 9.131 -1.337 1.00 86.62 70 LEU A O 1
ATOM 565 N N . ALA A 1 71 ? 2.102 7.052 -0.482 1.00 85.25 71 ALA A N 1
ATOM 566 C CA . ALA A 1 71 ? 0.655 6.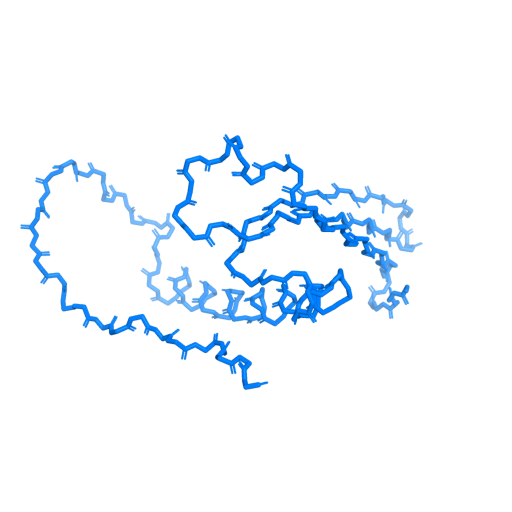951 -0.544 1.00 85.25 71 ALA A CA 1
ATOM 567 C C . ALA A 1 71 ? 0.000 8.064 0.279 1.00 85.25 71 ALA A C 1
ATOM 569 O O . ALA A 1 71 ? -0.851 8.779 -0.237 1.00 85.25 71 ALA A O 1
ATOM 570 N N . ARG A 1 72 ? 0.418 8.283 1.534 1.00 83.38 72 ARG A N 1
ATOM 571 C CA . ARG A 1 72 ? -0.129 9.369 2.369 1.00 83.38 72 ARG A CA 1
ATOM 572 C C . ARG A 1 72 ? 0.072 10.753 1.751 1.00 83.38 72 ARG A C 1
ATOM 574 O O . ARG A 1 72 ? -0.857 11.558 1.780 1.00 83.38 72 ARG A O 1
ATOM 581 N N . GLY A 1 73 ? 1.246 11.014 1.179 1.00 80.06 73 GLY A N 1
ATOM 582 C CA . GLY A 1 73 ? 1.526 12.252 0.453 1.00 80.06 73 GLY A CA 1
ATOM 583 C C . GLY A 1 73 ? 0.609 12.429 -0.758 1.00 80.06 73 GLY A C 1
ATOM 584 O O . GLY A 1 73 ? 0.025 13.497 -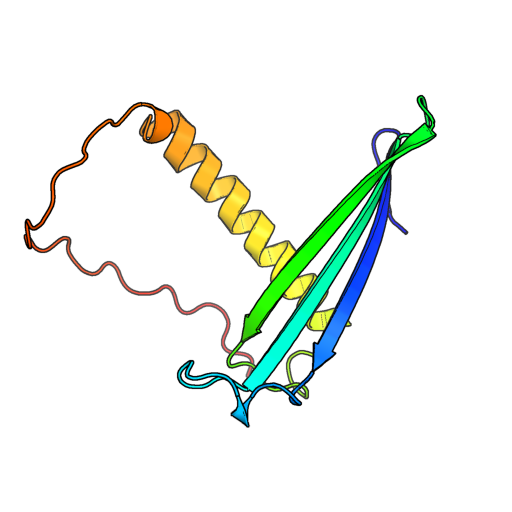0.930 1.00 80.06 73 GLY A O 1
ATOM 585 N N . HIS A 1 74 ? 0.416 11.368 -1.544 1.00 71.81 74 HIS A N 1
ATOM 586 C CA . HIS A 1 74 ? -0.464 11.369 -2.710 1.00 71.81 74 HIS A CA 1
ATOM 587 C C . HIS A 1 74 ? -1.932 11.602 -2.332 1.00 71.81 74 HIS A C 1
ATOM 589 O O . HIS A 1 74 ? -2.555 12.511 -2.871 1.00 71.81 74 HIS A O 1
ATOM 595 N N . TRP A 1 75 ? -2.454 10.891 -1.326 1.00 64.12 75 TRP A N 1
ATOM 596 C CA . TRP A 1 75 ? -3.804 11.120 -0.792 1.00 64.12 75 TRP A CA 1
ATOM 597 C C . TRP A 1 75 ? -3.989 12.549 -0.268 1.00 64.12 75 TRP A C 1
ATOM 599 O O . TRP A 1 75 ? -5.092 13.089 -0.308 1.00 64.12 75 TRP A O 1
ATOM 609 N N . GLY A 1 76 ? -2.929 13.183 0.239 1.00 55.34 76 GLY A N 1
ATOM 610 C CA . GLY A 1 76 ? -2.957 14.589 0.637 1.00 55.34 76 GLY A CA 1
ATOM 611 C C . GLY A 1 76 ? -3.099 15.554 -0.545 1.00 55.34 76 GLY A C 1
ATOM 612 O O . GLY A 1 76 ? -3.701 16.613 -0.384 1.00 55.34 76 GLY A O 1
ATOM 613 N N . ILE A 1 77 ? -2.571 15.197 -1.718 1.00 55.06 77 ILE A N 1
ATOM 614 C CA . ILE A 1 77 ? -2.724 15.960 -2.965 1.00 55.06 77 ILE A CA 1
ATOM 615 C C . ILE A 1 77 ? -4.112 15.707 -3.552 1.00 55.06 77 ILE A C 1
ATOM 617 O O . ILE A 1 77 ? -4.810 16.666 -3.861 1.00 55.06 77 ILE A O 1
ATOM 621 N N . GLU A 1 78 ? -4.538 14.446 -3.630 1.00 50.41 78 GLU A N 1
ATOM 622 C CA . GLU A 1 78 ? -5.843 14.056 -4.167 1.00 50.41 78 GLU A CA 1
ATOM 623 C C . GLU A 1 78 ? -6.988 14.648 -3.343 1.00 50.41 78 GLU A C 1
ATOM 625 O O . GLU A 1 78 ? -7.836 15.319 -3.907 1.00 50.41 78 GLU A O 1
ATOM 630 N N . ASN A 1 79 ? -6.968 14.559 -2.007 1.00 50.44 79 ASN A N 1
ATOM 631 C CA . ASN A 1 79 ? -8.011 15.177 -1.175 1.00 50.44 79 ASN A CA 1
ATOM 632 C C . ASN A 1 79 ? -8.088 16.705 -1.337 1.00 50.44 79 ASN A C 1
ATOM 634 O O . ASN A 1 79 ? -9.174 17.272 -1.275 1.00 50.44 79 ASN A O 1
ATOM 638 N N . LYS A 1 80 ? -6.953 17.390 -1.528 1.00 45.22 80 LYS A N 1
ATOM 639 C CA . LYS A 1 80 ? -6.933 18.851 -1.712 1.00 45.22 80 LYS A CA 1
ATOM 640 C C . LYS A 1 80 ? -7.383 19.251 -3.114 1.00 45.22 80 LYS A C 1
ATOM 642 O O . LYS A 1 80 ? -8.123 20.218 -3.261 1.00 45.22 80 LYS A O 1
ATOM 647 N N . LEU A 1 81 ? -6.932 18.520 -4.131 1.00 47.12 81 LEU A N 1
ATOM 648 C CA . LEU A 1 81 ? -7.252 18.796 -5.526 1.00 47.12 81 LEU A CA 1
ATOM 649 C C . LEU A 1 81 ? -8.693 18.386 -5.855 1.00 47.12 81 LEU A C 1
ATOM 651 O O . LEU A 1 81 ? -9.389 19.147 -6.515 1.00 47.12 81 LEU A O 1
ATOM 655 N N . HIS A 1 82 ? -9.156 17.237 -5.357 1.00 42.41 82 HIS A N 1
ATOM 656 C CA . HIS A 1 82 ? -10.526 16.756 -5.539 1.00 42.41 82 HIS A CA 1
ATOM 657 C C . HIS A 1 82 ? -11.516 17.632 -4.785 1.00 42.41 82 HIS A C 1
ATOM 659 O O . HIS A 1 82 ? -12.515 18.003 -5.369 1.00 42.41 82 HIS A O 1
ATOM 665 N N . TRP A 1 83 ? -11.212 18.109 -3.571 1.00 47.62 83 TRP A N 1
ATOM 666 C CA . TRP A 1 83 ? -12.107 19.067 -2.912 1.00 47.62 83 TRP A CA 1
ATOM 667 C C . TRP A 1 83 ? -12.317 20.340 -3.748 1.00 47.62 83 TRP A C 1
ATOM 669 O O . TRP A 1 83 ? -13.444 20.797 -3.905 1.00 47.62 83 TRP A O 1
ATOM 679 N N . VAL A 1 84 ? -11.255 20.893 -4.345 1.00 49.56 84 VAL A N 1
ATOM 680 C CA . VAL A 1 84 ? -11.390 22.045 -5.253 1.00 49.56 84 VAL A CA 1
ATOM 681 C C . VAL A 1 84 ? -12.142 21.653 -6.527 1.00 49.56 84 VAL A C 1
ATOM 683 O O . VAL A 1 84 ? -12.995 22.407 -6.984 1.00 49.56 84 VAL A O 1
ATOM 686 N N . ARG A 1 85 ? -11.864 20.479 -7.098 1.00 42.00 85 ARG A N 1
ATOM 687 C CA . ARG A 1 85 ? -12.514 20.012 -8.326 1.00 42.00 85 ARG A CA 1
ATOM 688 C C . ARG A 1 85 ? -14.012 19.753 -8.137 1.00 42.00 85 ARG A C 1
ATOM 690 O O . ARG A 1 85 ? -14.816 20.233 -8.925 1.00 42.00 85 ARG A O 1
ATOM 697 N N . ASP A 1 86 ? -14.386 19.111 -7.045 1.00 43.00 86 ASP A N 1
ATOM 698 C CA . ASP A 1 86 ? -15.757 18.698 -6.762 1.00 43.00 86 ASP A CA 1
ATOM 699 C C . ASP A 1 86 ? -16.600 19.881 -6.252 1.00 43.00 86 ASP A C 1
ATOM 701 O O . ASP A 1 86 ? -17.765 20.011 -6.617 1.00 43.00 86 ASP A O 1
ATOM 705 N N . VAL A 1 87 ? -16.016 20.800 -5.467 1.00 45.25 87 VAL A N 1
ATOM 706 C CA . VAL A 1 87 ? -16.756 21.919 -4.848 1.00 45.25 87 VAL A CA 1
ATOM 707 C C . VAL A 1 87 ? -16.719 23.202 -5.682 1.00 45.25 87 VAL A C 1
ATOM 709 O O . VAL A 1 87 ? -17.713 23.923 -5.724 1.00 45.25 87 VAL A O 1
ATOM 712 N N . VAL A 1 88 ? -15.601 23.518 -6.348 1.00 47.09 88 VAL A N 1
ATOM 713 C CA . VAL A 1 88 ? -15.479 24.757 -7.145 1.00 47.09 88 VAL A CA 1
ATOM 714 C C . VAL A 1 88 ? -15.969 24.558 -8.578 1.00 47.09 88 VAL A C 1
ATOM 716 O O . VAL A 1 88 ? -16.532 25.491 -9.148 1.00 47.09 88 VAL A O 1
ATOM 719 N N . TYR A 1 89 ? -15.801 23.363 -9.158 1.00 49.81 89 TYR A N 1
ATOM 720 C CA . TYR A 1 89 ? -16.285 23.067 -10.513 1.00 49.81 89 TYR A CA 1
ATOM 721 C C . TYR A 1 89 ? -17.618 22.299 -10.554 1.00 49.81 89 TYR A C 1
ATOM 723 O O . TYR A 1 89 ? -18.114 22.063 -11.654 1.00 49.81 89 TYR A O 1
ATOM 731 N N . ASP A 1 90 ? -18.214 21.957 -9.398 1.00 42.84 90 ASP A N 1
ATOM 732 C CA . ASP A 1 90 ? -19.513 21.253 -9.267 1.00 42.84 90 ASP A CA 1
ATOM 733 C C . ASP A 1 90 ? -19.606 20.016 -10.189 1.00 42.84 90 ASP A C 1
ATOM 735 O O . ASP A 1 90 ? -20.651 19.717 -10.772 1.00 42.84 90 ASP A O 1
ATOM 739 N N . GLU A 1 91 ? -18.477 19.314 -10.376 1.00 48.72 91 GLU A N 1
ATOM 740 C CA . GLU A 1 91 ? -18.342 18.209 -11.338 1.00 48.72 91 GLU A CA 1
ATOM 741 C C . GLU A 1 91 ? -19.300 17.053 -10.998 1.00 48.72 91 GLU A C 1
ATOM 743 O O . GLU A 1 91 ? -19.846 16.431 -11.910 1.00 48.72 91 GLU A O 1
ATOM 748 N N . ASP A 1 92 ? -19.615 16.858 -9.711 1.00 53.44 92 ASP A N 1
ATOM 749 C CA . ASP A 1 92 ? -20.597 15.876 -9.223 1.00 53.44 92 ASP A CA 1
ATOM 750 C C . ASP A 1 92 ? -22.021 16.111 -9.761 1.00 53.44 92 ASP A C 1
ATOM 752 O O . ASP A 1 92 ? -22.813 15.169 -9.860 1.00 53.44 92 ASP A O 1
ATOM 756 N N . ARG A 1 93 ? -22.370 17.346 -10.152 1.00 46.50 93 ARG A N 1
ATOM 757 C CA . ARG A 1 93 ? -23.659 17.654 -10.800 1.00 46.50 93 ARG A CA 1
ATOM 758 C C . ARG A 1 93 ? -23.587 17.664 -12.323 1.00 46.50 93 ARG A C 1
ATOM 760 O O . ARG A 1 93 ? -24.619 17.804 -12.985 1.00 46.50 93 ARG A O 1
ATOM 767 N N . SER A 1 94 ? -22.402 17.501 -12.903 1.00 49.91 94 SER A N 1
ATOM 768 C CA . SER A 1 94 ? -22.224 17.530 -14.349 1.00 49.91 94 SER A CA 1
ATOM 769 C C . SER A 1 94 ? -22.677 16.206 -14.976 1.00 49.91 94 SER A C 1
ATOM 771 O O . SER A 1 94 ? -21.960 15.210 -15.002 1.00 49.91 94 SER A O 1
ATOM 773 N N . GLN A 1 95 ? -23.895 16.183 -15.528 1.00 54.47 95 GLN A N 1
ATOM 774 C CA . GLN A 1 95 ? -24.474 15.016 -16.215 1.00 54.47 95 GLN A CA 1
ATOM 775 C C . GLN A 1 95 ? -24.007 14.854 -17.676 1.00 54.47 95 GLN A C 1
ATOM 777 O O . GLN A 1 95 ? -24.728 14.288 -18.504 1.00 54.47 95 GLN A O 1
ATOM 782 N N . ILE A 1 96 ? -22.818 15.347 -18.044 1.00 52.91 96 ILE A N 1
ATOM 783 C CA . ILE A 1 96 ? -22.322 15.221 -19.422 1.00 52.91 96 ILE A CA 1
ATOM 784 C C . ILE A 1 96 ? -21.923 13.765 -19.684 1.00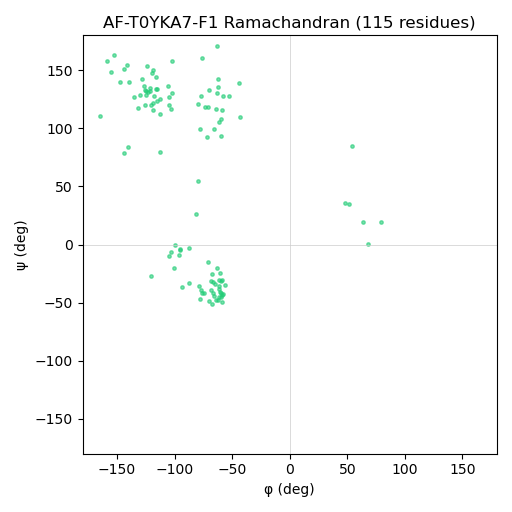 52.91 96 ILE A C 1
ATOM 786 O O . ILE A 1 96 ? -20.800 13.329 -19.450 1.00 52.91 96 ILE A O 1
ATOM 790 N N . ARG A 1 97 ? -22.879 12.998 -20.204 1.00 53.84 97 ARG A N 1
ATOM 791 C CA . ARG A 1 97 ? -22.718 11.607 -20.620 1.00 53.84 97 ARG A CA 1
ATOM 792 C C . ARG A 1 97 ? -22.851 11.543 -22.135 1.00 53.84 97 ARG A C 1
ATOM 794 O O . ARG A 1 97 ? -23.906 11.212 -22.661 1.00 53.84 97 ARG A O 1
ATOM 801 N N . THR A 1 98 ? -21.792 11.901 -22.859 1.00 43.00 98 THR A N 1
ATOM 802 C CA . THR A 1 98 ? -21.787 11.807 -24.327 1.00 43.00 98 THR A CA 1
ATOM 803 C C . THR A 1 98 ? -20.525 11.133 -24.839 1.00 43.00 98 THR A C 1
ATOM 805 O O . THR A 1 98 ? -19.400 11.593 -24.650 1.00 43.00 98 THR A O 1
ATOM 808 N N . GLY A 1 99 ? -20.743 9.989 -25.489 1.00 45.94 99 GLY A N 1
ATOM 809 C CA . GLY A 1 99 ? -19.722 9.238 -26.192 1.00 45.94 99 GLY A CA 1
ATOM 810 C C . GLY A 1 99 ? -19.120 10.031 -27.352 1.00 45.94 99 GLY A C 1
ATOM 811 O O . GLY A 1 99 ? -19.812 10.731 -28.081 1.00 45.94 99 GLY A O 1
ATOM 812 N N . ARG A 1 100 ? -17.807 9.845 -27.519 1.00 44.44 100 ARG A N 1
ATOM 813 C CA . ARG A 1 100 ? -16.984 10.203 -28.687 1.00 44.44 100 ARG A CA 1
ATOM 814 C C . ARG A 1 100 ? -17.072 11.668 -29.142 1.00 44.44 100 ARG A C 1
ATOM 816 O O . ARG A 1 100 ? -17.690 11.993 -30.146 1.00 44.44 100 ARG A O 1
ATOM 823 N N . GLY A 1 101 ? -16.268 12.514 -28.497 1.00 33.00 101 GLY A N 1
ATOM 824 C CA . GLY A 1 101 ? -15.892 13.835 -29.004 1.00 33.00 101 GLY A CA 1
ATOM 825 C C . GLY A 1 101 ? -14.427 14.148 -28.709 1.00 33.00 101 GLY A C 1
ATOM 826 O O . GLY A 1 101 ? -14.111 14.803 -27.723 1.00 33.00 101 GLY A O 1
ATOM 827 N N . ARG A 1 102 ? -13.505 13.684 -29.562 1.00 42.97 102 ARG A N 1
ATOM 828 C CA . ARG A 1 102 ? -12.119 14.175 -29.573 1.00 42.97 102 ARG A CA 1
ATOM 829 C C . ARG A 1 102 ? -12.134 15.674 -29.906 1.00 42.97 102 ARG A C 1
ATOM 831 O O . ARG A 1 102 ? -12.270 16.040 -31.069 1.00 42.97 102 ARG A O 1
ATOM 838 N N . ARG A 1 103 ? -11.913 16.537 -28.913 1.00 35.66 103 ARG A N 1
ATOM 839 C CA . ARG A 1 103 ? -11.365 17.888 -29.112 1.00 35.66 103 ARG A CA 1
ATOM 840 C C . ARG A 1 103 ? -10.294 18.135 -28.058 1.00 35.66 103 ARG A C 1
ATOM 842 O O . ARG A 1 103 ? -10.498 17.878 -26.879 1.00 35.66 103 ARG A O 1
ATOM 849 N N . ARG A 1 104 ? -9.113 18.529 -28.537 1.00 36.88 104 ARG A N 1
ATOM 850 C CA . ARG A 1 104 ? -7.873 18.665 -27.768 1.00 36.88 104 ARG A CA 1
ATOM 851 C C . ARG A 1 104 ? -8.061 19.671 -26.632 1.00 36.88 104 ARG A C 1
ATOM 853 O O . ARG A 1 104 ? -8.061 20.872 -26.880 1.00 36.88 104 ARG A O 1
ATOM 860 N N . TRP A 1 105 ? -8.121 19.176 -25.404 1.00 26.89 105 TRP A N 1
ATOM 861 C CA . TRP A 1 105 ? -7.588 19.921 -24.273 1.00 26.89 105 TRP A CA 1
ATOM 862 C C . TRP A 1 105 ? -6.066 19.912 -24.404 1.00 26.89 105 TRP A C 1
ATOM 864 O O . TRP A 1 105 ? -5.472 18.886 -24.748 1.00 26.89 105 TRP A O 1
ATOM 874 N N . ARG A 1 106 ? -5.437 21.080 -24.233 1.00 24.50 106 ARG A N 1
ATOM 875 C CA . ARG A 1 106 ? -3.977 21.184 -24.178 1.00 24.50 106 ARG A CA 1
ATOM 876 C C . ARG A 1 106 ? -3.495 20.189 -23.129 1.00 24.50 106 ARG A C 1
ATOM 878 O O . ARG A 1 106 ? -3.995 20.208 -22.008 1.00 24.50 106 ARG A O 1
ATOM 885 N N . ALA A 1 10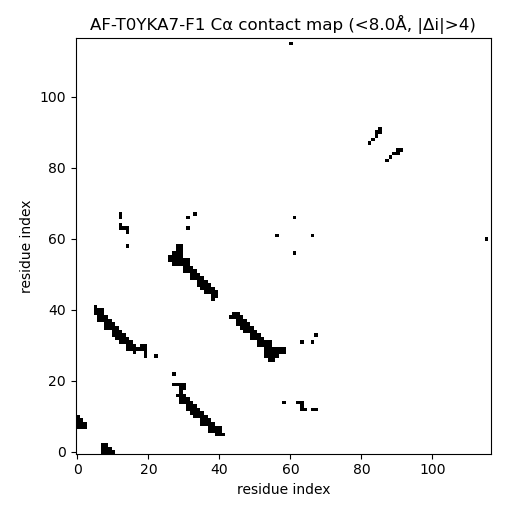7 ? -2.546 19.337 -23.503 1.00 30.17 107 ALA A N 1
ATOM 886 C CA . ALA A 1 107 ? -1.762 18.590 -22.539 1.00 30.17 107 ALA A CA 1
ATOM 887 C C . ALA A 1 107 ? -1.043 19.622 -21.659 1.00 30.17 107 ALA A C 1
ATOM 889 O O . ALA A 1 107 ? -0.004 20.155 -22.042 1.00 30.17 107 ALA A O 1
ATOM 890 N N . CYS A 1 108 ? -1.649 19.979 -20.527 1.00 24.78 108 CYS A N 1
ATOM 891 C CA . CYS A 1 108 ? -0.887 20.517 -19.420 1.00 24.78 108 CYS A CA 1
ATOM 892 C C . CYS A 1 108 ? -0.152 19.313 -18.845 1.00 24.78 108 CYS A C 1
ATOM 894 O O . CYS A 1 108 ? -0.771 18.294 -18.539 1.00 24.78 108 CYS A O 1
ATOM 896 N N . ALA A 1 109 ? 1.170 19.405 -18.888 1.00 28.02 109 ALA A N 1
ATOM 897 C CA . ALA A 1 109 ? 2.106 18.328 -18.656 1.00 28.02 109 ALA A CA 1
ATOM 898 C C . ALA A 1 109 ? 1.734 17.478 -17.438 1.00 28.02 109 ALA A C 1
ATOM 900 O O . ALA A 1 109 ? 1.381 18.002 -16.382 1.00 28.02 109 ALA A O 1
ATOM 901 N N . THR A 1 110 ? 1.896 16.163 -17.582 1.00 27.86 110 THR A N 1
ATOM 902 C CA . THR A 1 110 ? 2.126 15.256 -16.462 1.00 27.86 110 THR A CA 1
ATOM 903 C C . THR A 1 110 ? 3.140 15.918 -15.536 1.00 27.86 110 THR A C 1
ATOM 905 O O . THR A 1 110 ? 4.306 16.073 -15.902 1.00 27.86 110 THR A O 1
ATOM 908 N N . SER A 1 111 ? 2.706 16.359 -14.358 1.00 29.03 111 SER A N 1
ATOM 909 C CA . SER A 1 111 ? 3.634 16.795 -13.328 1.00 29.03 111 SER A CA 1
ATOM 910 C C . SER A 1 111 ? 4.418 15.564 -12.886 1.00 29.03 111 SER A C 1
ATOM 912 O O . SER A 1 111 ? 3.934 14.737 -12.114 1.00 29.03 111 SER A O 1
ATOM 914 N N . ALA A 1 112 ? 5.628 15.427 -13.418 1.00 41.72 112 ALA A N 1
ATOM 915 C CA . ALA A 1 112 ? 6.662 14.612 -12.818 1.00 41.72 112 ALA A CA 1
ATOM 916 C C . ALA A 1 112 ? 6.929 15.159 -11.409 1.00 41.72 112 ALA A C 1
ATOM 918 O O . ALA A 1 112 ? 7.346 16.304 -11.257 1.00 41.72 112 ALA A O 1
ATOM 919 N N . SER A 1 113 ? 6.650 14.367 -10.378 1.00 30.34 113 SER A N 1
ATOM 920 C CA . SER A 1 113 ? 7.081 14.587 -8.990 1.00 30.34 113 SER A CA 1
ATOM 921 C C . SER A 1 113 ? 6.856 13.260 -8.251 1.00 30.34 113 SER A C 1
ATOM 923 O O . SER A 1 113 ? 5.719 12.840 -8.110 1.00 30.34 113 SER A O 1
ATOM 925 N N . ALA A 1 114 ? 7.843 12.480 -7.819 1.00 31.02 114 ALA A N 1
ATOM 926 C CA . ALA A 1 114 ? 9.242 12.757 -7.559 1.00 31.02 114 ALA A CA 1
ATOM 927 C C . ALA A 1 114 ? 10.136 11.717 -8.248 1.00 31.02 114 ALA A C 1
ATOM 929 O O . ALA A 1 114 ? 9.975 10.510 -8.065 1.00 31.02 114 ALA A O 1
ATOM 930 N N . ALA A 1 115 ? 11.120 12.197 -9.002 1.00 29.94 115 ALA A N 1
ATOM 931 C CA . ALA A 1 115 ? 12.316 11.414 -9.240 1.00 29.94 115 ALA A CA 1
ATOM 932 C C . ALA A 1 115 ? 13.010 11.233 -7.881 1.00 29.94 115 ALA A C 1
ATOM 934 O O . ALA A 1 115 ? 13.415 12.219 -7.270 1.00 29.94 115 ALA A O 1
ATOM 935 N N . CYS A 1 116 ? 13.138 10.000 -7.385 1.00 27.09 116 CYS A N 1
ATOM 936 C CA . CYS A 1 116 ? 14.254 9.741 -6.470 1.00 27.09 116 CYS A CA 1
ATOM 937 C C . CYS A 1 116 ? 15.520 9.771 -7.330 1.00 27.09 116 CYS A C 1
ATOM 939 O O . CYS A 1 116 ? 15.619 8.990 -8.287 1.00 27.09 116 CYS A O 1
ATOM 941 N N . ALA A 1 117 ? 16.408 10.710 -7.026 1.00 32.84 117 ALA A N 1
ATOM 942 C CA . ALA A 1 117 ? 17.833 10.483 -7.195 1.00 32.84 117 ALA A CA 1
ATOM 943 C C . ALA A 1 117 ? 18.280 9.451 -6.149 1.00 32.84 117 ALA A C 1
ATOM 945 O O . ALA A 1 117 ? 17.637 9.415 -5.070 1.00 32.84 117 ALA A O 1
#

Foldseek 3Di:
DDDDDQKDKDKDKDKAQVCVVVDPDPLWAIKMKIWMWMARNVPRDIDIDMDIDTDNDHCVRQPRVNVVVVVVVVVVVCVVVVCCCCPVVVVVPDPPDDPDDDDDDDCPDDPDPDDDD

Solvent-accessible surface area (backbone atoms only — not comparable to full-atom values): 7235 Å² total; per-residue (Å²): 124,49,81,56,98,59,31,42,39,43,76,49,54,45,66,45,53,88,57,44,93,78,48,101,49,90,66,55,43,24,36,37,39,41,39,40,42,37,34,32,70,87,78,66,50,73,47,78,49,79,47,75,49,76,35,62,60,41,57,93,84,40,39,38,70,52,43,51,51,52,49,54,54,49,52,56,49,48,57,55,51,46,50,48,45,45,68,74,62,42,49,88,74,58,80,85,81,75,84,88,76,95,70,88,72,79,83,73,69,84,78,85,79,77,82,80,127

Nearest PDB structures (foldseek):
  8esd-assembly1_T  TM=4.677E-01  e=1.224E-01  Homo sapiens
  8f2u-assembly1_J  TM=4.712E-01  e=2.044E-01  Homo sapiens